Protein AF-A0A7S0QCX4-F1 (afdb_monomer_lite)

pLDDT: mean 84.51, std 11.75, range [49.75, 98.0]

Structure (mmCIF, N/CA/C/O backbone):
data_AF-A0A7S0QCX4-F1
#
_entry.id   AF-A0A7S0QCX4-F1
#
loop_
_atom_site.group_PDB
_atom_site.id
_atom_site.type_symbol
_atom_site.label_atom_id
_atom_site.label_alt_id
_atom_site.label_comp_id
_atom_site.label_asym_id
_atom_site.label_entity_id
_atom_site.label_seq_id
_atom_site.pdbx_PDB_ins_code
_atom_site.Cartn_x
_atom_site.Cartn_y
_atom_site.Cartn_z
_atom_site.occupancy
_atom_site.B_iso_or_equiv
_atom_site.auth_seq_id
_atom_site.auth_comp_id
_atom_site.auth_asym_id
_atom_site.auth_atom_id
_atom_site.pdbx_PDB_model_num
ATOM 1 N N . ASP A 1 1 ? -14.190 12.998 -11.306 1.00 64.25 1 ASP A N 1
ATOM 2 C CA . ASP A 1 1 ? -13.189 12.413 -10.384 1.00 64.25 1 ASP A CA 1
AT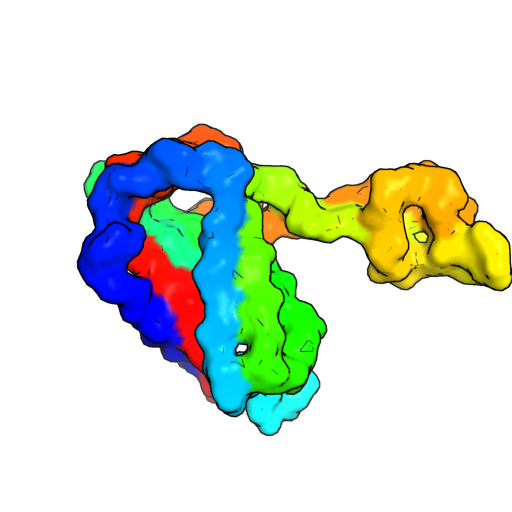OM 3 C C . ASP A 1 1 ? -13.748 11.907 -9.051 1.00 64.25 1 ASP A C 1
ATOM 5 O O . ASP A 1 1 ? -13.599 12.532 -7.999 1.00 64.25 1 ASP A O 1
ATOM 9 N N . LEU A 1 2 ? -14.361 10.717 -9.071 1.00 72.94 2 LEU A N 1
ATOM 10 C CA . LEU A 1 2 ? -14.742 9.973 -7.860 1.00 72.94 2 LEU A CA 1
ATOM 11 C C . LEU A 1 2 ? -14.286 8.513 -7.966 1.00 72.94 2 LEU A C 1
ATOM 13 O O . LEU A 1 2 ? -14.610 7.828 -8.932 1.00 72.94 2 LEU A O 1
ATOM 17 N N . ALA A 1 3 ? -13.555 8.023 -6.962 1.00 83.38 3 ALA A N 1
ATOM 18 C CA . ALA A 1 3 ? -13.147 6.622 -6.862 1.00 83.38 3 ALA A CA 1
ATOM 19 C C . ALA A 1 3 ? -14.035 5.855 -5.878 1.00 83.38 3 ALA A C 1
ATOM 21 O O . ALA A 1 3 ? -14.380 6.370 -4.812 1.00 83.38 3 ALA A O 1
ATOM 22 N N . TRP A 1 4 ? -14.359 4.606 -6.212 1.00 86.25 4 TRP A N 1
ATOM 23 C CA . TRP A 1 4 ? -15.109 3.707 -5.337 1.00 86.25 4 TRP A CA 1
ATOM 24 C C . TRP A 1 4 ? -14.255 2.502 -4.933 1.00 86.25 4 TRP A C 1
ATOM 26 O O . TRP A 1 4 ? -13.328 2.096 -5.641 1.00 86.25 4 TRP A O 1
ATOM 36 N N . TYR A 1 5 ? -14.551 1.944 -3.759 1.00 90.62 5 TYR A N 1
ATOM 37 C CA . TYR A 1 5 ? -13.720 0.929 -3.119 1.00 90.62 5 TYR A CA 1
ATOM 38 C C . TYR A 1 5 ? -14.565 -0.215 -2.564 1.00 90.62 5 TYR A C 1
ATOM 40 O O . TYR A 1 5 ? -15.611 0.014 -1.958 1.00 90.62 5 TYR A O 1
ATOM 48 N N . PHE A 1 6 ? -14.055 -1.434 -2.694 1.00 91.56 6 PHE A N 1
ATOM 49 C CA . PHE A 1 6 ? -14.488 -2.581 -1.912 1.00 91.56 6 PHE A CA 1
ATOM 50 C C . PHE A 1 6 ? -13.963 -2.449 -0.483 1.00 91.56 6 PHE A C 1
ATOM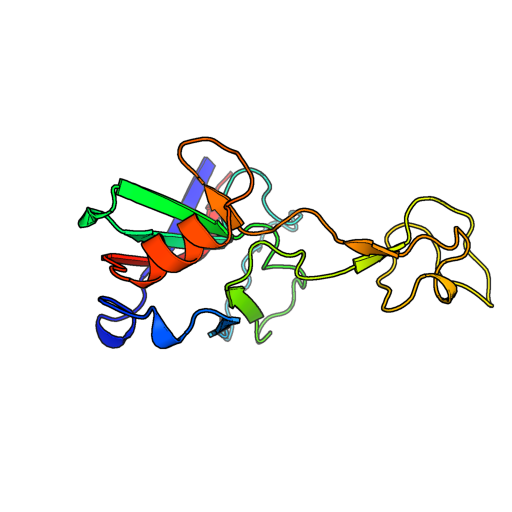 52 O O . PHE A 1 6 ? -12.786 -2.146 -0.280 1.00 91.56 6 PHE A O 1
ATOM 59 N N . ALA A 1 7 ? -14.818 -2.693 0.507 1.00 95.25 7 ALA A N 1
ATOM 60 C CA . ALA A 1 7 ? -14.419 -2.754 1.908 1.00 95.25 7 ALA A CA 1
ATOM 61 C C . ALA A 1 7 ? -14.161 -4.208 2.315 1.00 95.25 7 ALA A C 1
ATOM 63 O O . ALA A 1 7 ? -14.992 -5.085 2.071 1.00 95.25 7 ALA A O 1
ATOM 64 N N . ALA A 1 8 ? -13.016 -4.462 2.944 1.00 94.88 8 ALA A N 1
ATOM 65 C CA . ALA A 1 8 ? -12.692 -5.787 3.442 1.00 94.88 8 ALA A CA 1
ATOM 66 C C . ALA A 1 8 ? -13.621 -6.184 4.613 1.00 94.88 8 ALA A C 1
ATOM 68 O O . ALA A 1 8 ? -13.963 -5.332 5.441 1.00 94.88 8 ALA A O 1
ATOM 69 N N . PRO A 1 9 ? -14.000 -7.471 4.727 1.00 95.81 9 PRO A N 1
ATOM 70 C CA . PRO A 1 9 ? -14.773 -7.980 5.858 1.00 95.81 9 PRO A CA 1
ATOM 71 C C . PRO A 1 9 ? -14.077 -7.789 7.213 1.00 95.81 9 PRO A C 1
ATOM 73 O O . PRO A 1 9 ? -12.853 -7.698 7.295 1.00 95.81 9 PRO A O 1
ATOM 76 N N . GLN A 1 10 ? -14.857 -7.854 8.298 1.00 95.25 10 GLN A N 1
ATOM 77 C CA . GLN A 1 10 ? -14.392 -7.588 9.667 1.00 95.25 10 GLN A CA 1
ATOM 78 C C . GLN A 1 10 ? -13.198 -8.450 10.117 1.00 95.25 10 GLN A C 1
ATOM 80 O O . GLN A 1 10 ? -12.387 -7.987 10.911 1.00 95.25 10 GLN A O 1
ATOM 85 N N . LYS A 1 11 ? -13.038 -9.662 9.569 1.00 94.56 11 LYS A N 1
ATOM 86 C CA . LYS A 1 11 ? -11.897 -10.549 9.865 1.00 94.56 11 LYS A CA 1
ATOM 87 C C . LYS A 1 11 ? -10.524 -9.987 9.464 1.00 94.56 11 LYS A C 1
ATOM 89 O O . LYS A 1 11 ? -9.519 -10.483 9.950 1.00 94.56 11 LYS A O 1
ATOM 94 N N . PHE A 1 12 ? -10.482 -8.983 8.586 1.00 95.06 12 PHE A N 1
ATOM 95 C CA . PHE A 1 12 ? -9.253 -8.294 8.167 1.00 95.06 12 PHE A CA 1
ATOM 96 C C . PHE A 1 12 ? -8.994 -6.998 8.952 1.00 95.06 12 PHE A C 1
ATOM 98 O O . PHE A 1 12 ? -8.081 -6.242 8.623 1.00 95.06 12 PHE A O 1
ATOM 105 N N . LEU A 1 13 ? -9.831 -6.696 9.947 1.00 97.00 13 LEU A N 1
ATOM 106 C CA . LEU A 1 13 ? -9.722 -5.505 10.783 1.00 97.00 13 LEU A CA 1
ATOM 107 C C . LEU A 1 13 ? -9.101 -5.865 12.142 1.00 97.00 13 LEU A C 1
ATOM 109 O O . LEU A 1 13 ? -8.839 -7.032 12.435 1.00 97.00 13 LEU A O 1
ATOM 113 N N . GLY A 1 14 ? -8.873 -4.856 12.978 1.00 97.31 14 GLY A N 1
ATOM 114 C CA . GLY A 1 14 ? -8.246 -5.013 14.287 1.00 97.31 14 GLY A CA 1
ATOM 115 C C . GLY A 1 14 ? -6.722 -5.040 14.214 1.00 97.31 14 GLY A C 1
ATOM 116 O O . GLY A 1 14 ? -6.121 -4.415 13.338 1.00 97.31 14 GLY A O 1
ATOM 117 N N . ASP A 1 15 ? -6.102 -5.717 15.176 1.00 97.69 15 ASP A N 1
ATOM 118 C CA . ASP A 1 15 ? -4.654 -5.897 15.204 1.00 97.69 15 ASP A CA 1
ATOM 119 C C . ASP A 1 15 ? -4.243 -7.004 14.226 1.00 97.69 15 ASP A C 1
ATOM 121 O O . ASP A 1 15 ? -4.580 -8.172 14.401 1.00 97.69 15 ASP A O 1
ATOM 125 N N . GLN A 1 16 ? -3.533 -6.598 13.181 1.00 96.69 16 GLN A N 1
ATOM 126 C CA . GLN A 1 16 ? -2.956 -7.438 12.135 1.00 96.69 16 GLN A CA 1
ATOM 127 C C . GLN A 1 16 ? -1.431 -7.238 12.075 1.00 96.69 16 GLN A C 1
ATOM 129 O O . GLN A 1 16 ? -0.804 -7.451 11.038 1.00 96.69 16 GLN A O 1
ATOM 134 N N . SER A 1 17 ? -0.811 -6.777 13.168 1.00 95.12 17 SER A N 1
ATOM 135 C CA . SER A 1 17 ? 0.630 -6.485 13.226 1.00 95.12 17 SER A CA 1
ATOM 136 C C . SER A 1 17 ? 1.514 -7.711 12.984 1.00 95.12 17 SER A C 1
ATOM 138 O O . SER A 1 17 ? 2.629 -7.559 12.490 1.00 95.12 17 SER A O 1
ATO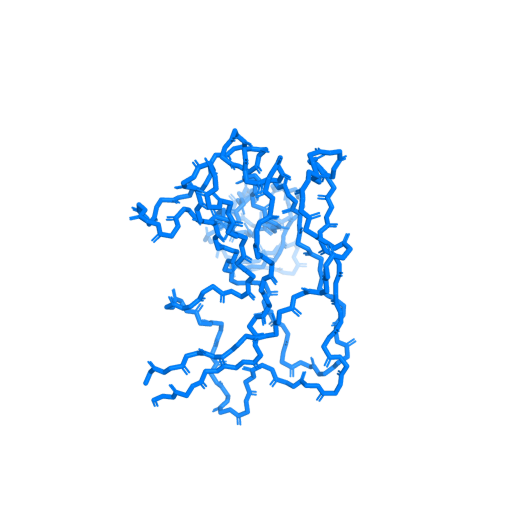M 140 N N . SER A 1 18 ? 1.006 -8.921 13.231 1.00 94.31 18 SER A N 1
ATOM 141 C CA . SER A 1 18 ? 1.680 -10.181 12.888 1.00 94.31 18 SER A CA 1
ATOM 142 C C . SER A 1 18 ? 1.913 -10.366 11.385 1.00 94.31 18 SER A C 1
ATOM 144 O O . SER A 1 18 ? 2.777 -11.148 11.003 1.00 94.31 18 SER A O 1
ATOM 146 N N . PHE A 1 19 ? 1.181 -9.641 10.532 1.00 91.88 19 PHE A N 1
ATOM 147 C CA . PHE A 1 19 ? 1.363 -9.648 9.080 1.00 91.88 19 PHE A CA 1
ATOM 148 C C . PHE A 1 19 ? 2.380 -8.611 8.595 1.00 91.88 19 PHE A C 1
ATOM 150 O O . PHE A 1 19 ? 2.584 -8.474 7.392 1.00 91.88 19 PHE A O 1
ATOM 157 N N . TYR A 1 20 ? 3.038 -7.872 9.489 1.00 90.00 20 TYR A N 1
ATOM 158 C CA . TYR A 1 20 ? 4.161 -7.016 9.116 1.00 90.00 20 TYR A CA 1
ATOM 159 C C . TYR A 1 20 ? 5.290 -7.866 8.489 1.00 90.00 20 TYR A C 1
ATOM 161 O O . TYR A 1 20 ? 5.580 -8.950 8.985 1.00 90.00 20 TYR A O 1
ATOM 169 N N . HIS A 1 21 ? 5.880 -7.412 7.374 1.00 85.19 21 HIS A N 1
ATOM 170 C CA . HIS A 1 21 ? 6.702 -8.205 6.427 1.00 85.19 21 HIS A CA 1
ATOM 171 C C . HIS A 1 21 ? 5.977 -9.300 5.620 1.00 85.19 21 HIS A C 1
ATOM 173 O O . HIS A 1 21 ? 6.575 -9.888 4.719 1.00 85.19 21 HIS A O 1
ATOM 179 N N . GLY A 1 22 ? 4.696 -9.549 5.885 1.00 91.38 22 GLY A N 1
ATOM 180 C CA . GLY A 1 22 ? 3.830 -10.348 5.025 1.00 91.38 22 GLY A CA 1
ATOM 181 C C . GLY A 1 22 ? 3.323 -9.560 3.814 1.00 91.38 22 GLY A C 1
ATOM 182 O O . GLY A 1 22 ? 3.826 -8.486 3.473 1.00 91.38 22 GLY A O 1
ATOM 183 N N . SER A 1 23 ? 2.290 -10.093 3.164 1.00 91.50 23 SER A N 1
ATOM 184 C CA . SER A 1 23 ? 1.643 -9.456 2.014 1.00 91.50 23 SER A CA 1
ATOM 185 C C . SER A 1 23 ? 0.125 -9.544 2.107 1.00 91.50 23 SER A C 1
ATOM 187 O O . SER A 1 23 ? -0.424 -10.521 2.614 1.00 91.50 23 SER A O 1
ATOM 189 N N . LEU A 1 24 ? -0.557 -8.524 1.590 1.00 92.00 24 LEU A N 1
ATOM 190 C CA . LEU A 1 24 ? -1.972 -8.597 1.257 1.00 92.00 24 LEU A CA 1
ATOM 191 C C . LEU A 1 24 ? -2.118 -9.227 -0.125 1.00 92.00 24 LEU A C 1
ATOM 193 O O . LEU A 1 24 ? -1.621 -8.679 -1.107 1.00 92.00 24 LEU A O 1
ATOM 197 N N . GLU A 1 25 ? -2.849 -10.331 -0.198 1.00 92.00 25 GLU A N 1
ATOM 198 C CA . GLU A 1 25 ? -3.174 -10.997 -1.455 1.00 92.00 25 GLU A CA 1
ATOM 199 C C . GLU A 1 25 ? -4.665 -10.888 -1.751 1.00 92.00 25 GLU A C 1
ATOM 201 O O . GLU A 1 25 ? -5.502 -11.094 -0.867 1.00 92.00 25 GLU A O 1
ATOM 206 N N . PHE A 1 26 ? -5.008 -10.542 -2.990 1.00 89.56 26 PHE A N 1
ATOM 207 C CA . PHE A 1 26 ? -6.397 -10.478 -3.425 1.00 89.56 26 PHE A CA 1
ATOM 208 C C . PHE A 1 26 ? -6.540 -10.631 -4.939 1.00 89.56 26 PHE A C 1
ATOM 210 O O . PHE A 1 26 ? -5.674 -10.249 -5.723 1.00 89.56 26 PHE A O 1
ATOM 217 N N . ASN A 1 27 ? -7.704 -11.130 -5.348 1.00 87.31 27 ASN A N 1
ATOM 218 C CA . ASN A 1 27 ? -8.092 -11.288 -6.741 1.00 87.31 27 ASN A CA 1
ATOM 219 C C . ASN A 1 27 ? -9.417 -10.552 -6.973 1.00 87.31 27 ASN A C 1
ATOM 221 O O . ASN A 1 27 ? -10.337 -10.656 -6.162 1.00 87.31 27 ASN A O 1
ATOM 225 N N . LEU A 1 28 ? -9.512 -9.802 -8.071 1.00 78.25 28 LEU A N 1
ATOM 226 C CA . LEU A 1 28 ? -10.721 -9.049 -8.425 1.00 78.25 28 LEU A CA 1
ATOM 227 C C . LEU A 1 28 ? -11.672 -9.838 -9.344 1.00 78.25 28 LEU A C 1
ATOM 229 O O . LEU A 1 28 ? -12.662 -9.300 -9.831 1.00 78.25 28 LEU A O 1
ATOM 233 N N . GLY A 1 29 ? -11.410 -11.125 -9.568 1.00 77.12 29 GLY A N 1
ATOM 234 C CA . GLY A 1 29 ? -12.219 -12.014 -10.393 1.00 77.12 29 GLY A CA 1
ATOM 235 C C . GLY A 1 29 ? -12.407 -11.447 -11.796 1.00 77.12 29 GLY A C 1
ATOM 236 O O . GLY A 1 29 ? -11.443 -11.170 -12.501 1.00 77.12 29 GLY A O 1
ATOM 237 N N . HIS A 1 30 ? -13.661 -11.238 -12.190 1.00 66.38 30 HIS A N 1
ATOM 238 C CA . HIS A 1 30 ? -14.020 -10.694 -13.502 1.00 66.38 30 HIS A CA 1
ATOM 239 C C . HIS A 1 30 ? -13.941 -9.160 -13.595 1.00 66.38 30 HIS A C 1
ATOM 241 O O . HIS A 1 30 ? -14.178 -8.613 -14.670 1.00 66.38 30 HIS A O 1
ATOM 247 N N . PHE A 1 31 ? -13.638 -8.450 -12.503 1.00 66.56 31 PHE A N 1
ATOM 248 C CA . PHE A 1 31 ? -13.572 -6.992 -12.528 1.00 66.56 31 PHE A CA 1
ATOM 249 C C . PHE A 1 31 ? -12.271 -6.503 -13.170 1.00 66.56 31 PHE A C 1
ATOM 251 O O . PHE A 1 31 ? -11.172 -6.911 -12.793 1.00 66.56 31 PHE A O 1
ATOM 258 N N . MET A 1 32 ? -12.412 -5.568 -14.108 1.00 63.03 32 MET A N 1
ATOM 259 C CA . MET A 1 32 ? -11.320 -4.751 -14.630 1.00 63.03 32 MET A CA 1
ATOM 260 C C . MET A 1 32 ? -11.363 -3.389 -13.925 1.00 63.03 32 MET A C 1
ATOM 262 O O . MET A 1 32 ? -12.415 -2.758 -13.866 1.00 63.03 32 MET A O 1
ATOM 266 N N . PHE A 1 33 ? -10.229 -2.928 -13.390 1.00 62.00 33 PHE A N 1
ATOM 267 C CA . PHE A 1 33 ? -10.114 -1.638 -12.675 1.00 62.00 33 PHE A CA 1
ATOM 268 C C . PHE A 1 33 ? -10.148 -0.419 -13.609 1.00 62.00 33 PHE A C 1
ATOM 270 O O . PHE A 1 33 ? -10.173 0.721 -13.139 1.00 62.00 33 PHE A O 1
ATOM 277 N N . ASP A 1 34 ? -10.114 -0.666 -14.915 1.00 61.47 34 ASP A N 1
ATOM 278 C CA . ASP A 1 34 ? -10.108 0.335 -15.964 1.00 61.47 34 ASP A CA 1
ATOM 279 C C . ASP A 1 34 ? -10.853 -0.204 -17.195 1.00 61.47 34 ASP A C 1
ATOM 281 O O . ASP A 1 34 ? -10.353 -1.062 -17.922 1.00 61.47 34 ASP A O 1
ATOM 285 N N . THR A 1 35 ? -12.075 0.285 -17.409 1.00 51.81 35 THR A N 1
ATOM 286 C CA . THR A 1 35 ? -12.846 0.059 -18.641 1.00 51.81 35 THR A CA 1
ATOM 287 C C . THR A 1 35 ? -12.656 1.189 -19.658 1.00 51.81 35 THR A C 1
ATOM 289 O O . THR A 1 35 ? -13.164 1.087 -20.772 1.00 51.81 35 THR A O 1
ATOM 292 N N . THR A 1 36 ? -11.933 2.260 -19.302 1.00 55.81 36 THR A N 1
ATOM 293 C CA . THR A 1 36 ? -11.721 3.450 -20.142 1.00 55.81 36 THR A CA 1
ATOM 294 C C . THR A 1 36 ? -10.362 3.454 -20.847 1.00 55.81 36 THR A C 1
ATOM 296 O O . THR A 1 36 ? -10.122 4.292 -21.713 1.00 55.81 36 THR A O 1
ATOM 299 N N . GLY A 1 37 ? -9.482 2.497 -20.541 1.00 49.75 37 GLY A N 1
ATOM 300 C CA . GLY A 1 37 ? -8.164 2.350 -21.156 1.00 49.75 37 GLY A CA 1
ATOM 301 C C . GLY A 1 37 ? -7.066 3.209 -20.513 1.00 49.75 37 GLY A C 1
ATOM 302 O O . GLY A 1 37 ? -5.943 3.225 -21.032 1.00 49.75 37 GLY A O 1
ATOM 303 N N . GLY A 1 38 ? -7.349 3.883 -19.396 1.00 50.53 38 GLY A N 1
ATOM 304 C CA . GLY A 1 38 ? -6.388 4.668 -18.625 1.00 50.53 38 GLY A CA 1
ATOM 305 C C . GLY A 1 38 ? -5.196 3.872 -18.066 1.00 50.53 38 GLY A C 1
ATOM 306 O O . GLY A 1 38 ? -5.212 2.657 -17.882 1.00 50.53 38 GLY A O 1
ATOM 307 N N . GLY A 1 39 ? -4.089 4.570 -17.813 1.00 55.50 39 GLY A N 1
ATOM 308 C CA . GLY A 1 39 ? -2.956 4.013 -17.068 1.00 55.50 39 GLY A CA 1
ATOM 309 C C . GLY A 1 39 ? -3.263 3.855 -15.567 1.00 55.50 39 GLY A C 1
ATOM 310 O O . GLY A 1 39 ? -4.354 4.203 -15.111 1.00 55.50 39 GLY A O 1
ATOM 311 N N . PRO A 1 40 ? -2.306 3.364 -14.760 1.00 62.34 40 PRO A N 1
ATOM 312 C CA . PRO A 1 40 ? -2.460 3.327 -13.307 1.00 62.34 40 PRO A CA 1
ATOM 313 C C . PRO A 1 40 ? -2.764 4.730 -12.757 1.00 62.34 40 PRO A C 1
ATOM 315 O O . PRO A 1 40 ? -2.063 5.691 -13.076 1.00 62.34 40 PRO A O 1
ATOM 318 N N . SER A 1 41 ? -3.801 4.853 -11.920 1.00 65.44 41 SER A N 1
ATOM 319 C CA . SER A 1 41 ? -4.184 6.149 -11.349 1.00 65.44 41 SER A CA 1
ATOM 320 C C . SER A 1 41 ? -3.077 6.679 -10.439 1.00 65.44 41 SER A C 1
ATOM 322 O O . SER A 1 41 ? -2.657 6.018 -9.488 1.00 65.44 41 SER A O 1
ATOM 324 N N . THR A 1 42 ? -2.623 7.898 -10.711 1.00 70.88 42 THR A N 1
ATOM 325 C CA . THR A 1 42 ? -1.664 8.627 -9.867 1.00 70.88 42 THR A CA 1
ATOM 326 C C . THR A 1 42 ? -2.363 9.374 -8.726 1.00 70.88 42 THR A C 1
ATOM 328 O O . THR A 1 42 ? -1.763 9.628 -7.672 1.00 70.88 42 THR A O 1
ATOM 331 N N . GLN A 1 43 ? -3.646 9.689 -8.915 1.00 79.31 43 GLN A N 1
ATOM 332 C CA . GLN A 1 43 ? -4.474 10.466 -7.996 1.00 79.31 43 GLN A CA 1
ATOM 333 C C . GLN A 1 43 ? -5.008 9.612 -6.841 1.00 79.31 43 GLN A C 1
ATOM 335 O O . GLN A 1 43 ? -4.929 10.025 -5.683 1.00 79.31 43 GLN A O 1
ATOM 340 N N . TYR A 1 44 ? -5.492 8.403 -7.134 1.00 85.50 44 TYR A N 1
ATOM 341 C CA . TYR A 1 44 ? -6.110 7.519 -6.147 1.00 85.50 44 TYR A CA 1
ATOM 342 C C . TYR A 1 44 ? -5.188 6.367 -5.751 1.00 85.50 44 TYR A C 1
ATOM 344 O O . TYR A 1 44 ? -4.470 5.809 -6.578 1.00 85.50 44 TYR A O 1
ATOM 352 N N . ALA A 1 45 ? -5.237 5.969 -4.480 1.00 90.50 45 ALA A N 1
ATOM 353 C CA . ALA A 1 45 ? -4.614 4.727 -4.034 1.00 90.50 45 ALA A CA 1
ATOM 354 C C . ALA A 1 45 ? -5.415 3.512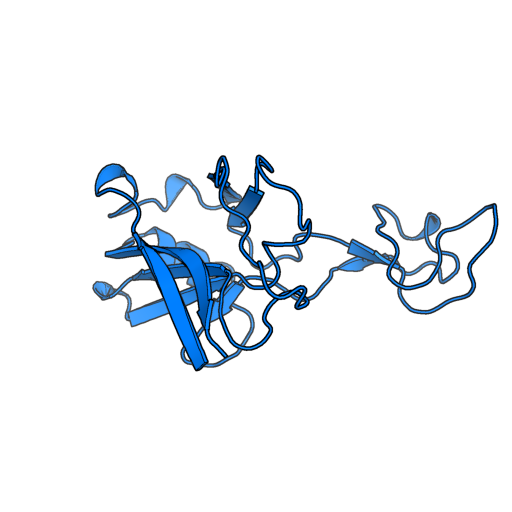 -4.534 1.00 90.50 45 ALA A C 1
ATOM 356 O O . ALA A 1 45 ? -6.629 3.592 -4.722 1.00 90.50 45 ALA A O 1
ATOM 357 N N . ASP A 1 46 ? -4.731 2.400 -4.773 1.00 88.69 46 ASP A N 1
ATOM 358 C CA . ASP A 1 46 ? -5.331 1.114 -5.135 1.00 88.69 46 ASP A CA 1
ATOM 359 C C . ASP A 1 46 ? -5.753 0.331 -3.894 1.00 88.69 46 ASP A C 1
ATOM 361 O O . ASP A 1 46 ? -6.786 -0.327 -3.894 1.00 88.69 46 ASP A O 1
ATOM 365 N N . VAL A 1 47 ? -4.970 0.425 -2.820 1.00 92.94 47 VAL A N 1
ATOM 366 C CA . VAL A 1 47 ? -5.290 -0.173 -1.520 1.00 92.94 47 VAL A CA 1
ATOM 367 C C . VAL A 1 47 ? -5.170 0.903 -0.458 1.00 92.94 47 VAL A C 1
ATOM 369 O O . VAL A 1 47 ? -4.210 1.662 -0.473 1.00 92.94 47 VAL A O 1
ATOM 372 N N . ILE A 1 48 ? -6.120 0.985 0.470 1.00 96.06 48 ILE A N 1
ATOM 373 C CA . ILE A 1 48 ? -6.085 1.936 1.584 1.00 96.06 48 ILE A CA 1
ATOM 374 C C . ILE A 1 48 ? -6.212 1.180 2.900 1.00 96.06 48 ILE A C 1
ATOM 376 O O . ILE A 1 48 ? -7.125 0.374 3.070 1.00 96.06 48 ILE A O 1
ATOM 380 N N . ILE A 1 49 ? -5.328 1.497 3.843 1.00 97.19 49 ILE A N 1
ATOM 381 C CA . ILE A 1 49 ? -5.411 1.078 5.241 1.00 97.19 49 ILE A CA 1
ATOM 382 C C . ILE A 1 49 ? -5.683 2.312 6.090 1.00 97.19 49 ILE A C 1
ATOM 384 O O . ILE A 1 49 ? -4.899 3.261 6.114 1.00 97.19 49 ILE A O 1
ATOM 388 N N . GLU A 1 50 ? -6.780 2.284 6.836 1.00 97.94 50 GLU A N 1
ATOM 389 C CA . GLU A 1 50 ? -7.104 3.296 7.833 1.00 97.94 50 GLU A CA 1
ATOM 390 C C . GLU A 1 50 ? -6.942 2.710 9.228 1.00 97.94 50 GLU A C 1
ATOM 392 O O . GLU A 1 50 ? -7.606 1.734 9.571 1.00 97.94 50 GLU A O 1
ATOM 397 N N . ALA A 1 51 ? -6.151 3.362 10.074 1.00 97.56 51 ALA A N 1
ATOM 398 C CA . ALA A 1 51 ? -6.064 3.077 11.501 1.00 97.56 51 ALA A CA 1
ATOM 399 C C . ALA A 1 51 ? -6.508 4.316 12.287 1.00 97.56 51 ALA A C 1
ATOM 401 O O . ALA A 1 51 ? -5.690 5.145 12.705 1.00 97.56 51 ALA A O 1
ATOM 402 N N . LYS A 1 52 ? -7.828 4.472 12.464 1.00 96.56 52 LYS A N 1
ATOM 403 C CA . LYS A 1 52 ? -8.451 5.658 13.082 1.00 96.56 52 LYS A CA 1
ATOM 404 C C . LYS A 1 52 ? -7.893 5.955 14.474 1.00 96.56 52 LYS A C 1
ATOM 406 O O . LYS A 1 52 ? -7.487 7.087 14.731 1.00 96.56 52 LYS A O 1
ATOM 411 N N . SER A 1 53 ? -7.779 4.938 15.332 1.00 96.62 53 SER A N 1
ATOM 412 C CA . SER A 1 53 ? -7.234 5.075 16.695 1.00 96.62 53 SER A CA 1
ATOM 413 C C . SER A 1 53 ? -5.762 5.504 16.713 1.00 96.62 53 SER A C 1
ATOM 415 O O . SER A 1 53 ? -5.308 6.146 17.657 1.00 96.62 53 SER A O 1
ATOM 417 N N . LYS A 1 54 ? -5.013 5.208 15.645 1.00 96.38 54 LYS A N 1
ATOM 418 C CA . LYS A 1 54 ? -3.601 5.579 15.483 1.00 96.38 54 LYS A CA 1
ATOM 419 C C . LYS A 1 54 ? -3.408 6.861 14.671 1.00 96.38 54 LYS A C 1
ATOM 421 O O . LYS A 1 54 ? -2.280 7.344 14.566 1.00 96.38 54 LYS A O 1
ATOM 426 N N . LYS A 1 55 ? -4.495 7.422 14.125 1.00 96.31 55 LYS A N 1
ATOM 427 C CA . LYS A 1 55 ? -4.538 8.589 13.230 1.00 96.31 55 LYS A CA 1
ATOM 428 C C . LYS A 1 55 ? -3.709 8.422 11.947 1.00 96.31 55 LYS A C 1
ATOM 430 O O . LYS A 1 55 ? -3.326 9.432 11.353 1.00 96.31 55 LYS A O 1
ATOM 435 N N . VAL A 1 56 ? -3.485 7.190 11.491 1.00 96.75 56 VAL A N 1
ATOM 436 C CA . VAL A 1 56 ? -2.710 6.873 10.278 1.00 96.75 56 VAL A CA 1
ATOM 437 C C . VAL A 1 56 ? -3.654 6.444 9.155 1.00 96.75 56 VAL A C 1
ATOM 439 O O . VAL A 1 56 ? -4.599 5.693 9.392 1.00 96.75 56 VAL A O 1
ATOM 442 N N . VAL A 1 57 ? -3.400 6.938 7.943 1.00 97.44 57 VAL A N 1
ATOM 443 C CA . VAL A 1 57 ? -4.070 6.490 6.716 1.00 97.44 57 VAL A CA 1
ATOM 444 C C . VAL A 1 57 ? -2.997 6.273 5.662 1.00 97.44 57 VAL A C 1
ATOM 446 O O . VAL A 1 57 ? -2.333 7.231 5.263 1.00 97.44 57 VAL A O 1
ATOM 449 N N . LEU A 1 58 ? -2.815 5.025 5.246 1.00 96.44 58 LEU A N 1
ATOM 450 C CA . LEU A 1 58 ? -1.838 4.644 4.234 1.00 96.44 58 LEU A CA 1
ATOM 451 C C . LEU A 1 58 ? -2.549 4.222 2.956 1.00 96.44 58 LEU A C 1
ATOM 453 O O . LEU A 1 58 ? -3.587 3.569 3.017 1.00 96.44 58 LEU A O 1
ATOM 457 N N . GLY A 1 59 ? -1.980 4.573 1.810 1.00 94.81 59 GLY A N 1
ATOM 458 C CA . GLY A 1 59 ? -2.471 4.159 0.506 1.00 94.81 59 GLY A CA 1
ATOM 459 C C . GLY A 1 59 ? -1.360 3.542 -0.327 1.00 94.81 59 GLY A C 1
ATOM 460 O O . GLY A 1 59 ? -0.350 4.203 -0.557 1.00 94.81 59 GLY A O 1
ATOM 461 N N . ALA A 1 60 ? -1.551 2.309 -0.787 1.00 91.44 60 ALA A N 1
ATOM 462 C CA . ALA A 1 60 ? -0.704 1.692 -1.794 1.00 91.44 60 ALA A CA 1
ATOM 463 C C . ALA A 1 60 ? -1.120 2.186 -3.185 1.00 91.44 60 ALA A C 1
ATOM 465 O O . ALA A 1 60 ? -2.296 2.093 -3.537 1.00 91.44 60 ALA A O 1
ATOM 466 N N . LYS A 1 61 ? -0.182 2.705 -3.976 1.00 86.62 61 LYS A N 1
ATOM 467 C CA . LYS A 1 61 ? -0.397 3.116 -5.375 1.00 86.62 61 LYS A CA 1
ATOM 468 C C . LYS A 1 61 ? 0.270 2.138 -6.340 1.00 86.62 61 LYS A C 1
ATOM 470 O O . LYS A 1 61 ? 1.138 1.378 -5.930 1.00 86.62 61 LYS A O 1
ATOM 475 N N . HIS A 1 62 ? -0.099 2.186 -7.617 1.00 80.31 62 HIS A N 1
ATOM 476 C CA . HIS A 1 62 ? 0.458 1.379 -8.712 1.00 80.31 62 HIS A CA 1
ATOM 477 C C . HIS A 1 62 ? 0.375 -0.150 -8.538 1.00 80.31 62 HIS A C 1
ATOM 479 O O . HIS A 1 62 ? 1.092 -0.874 -9.224 1.00 80.31 62 HIS A O 1
ATOM 485 N N . VAL A 1 63 ? -0.476 -0.659 -7.641 1.00 83.19 63 VAL A N 1
ATOM 486 C CA . VAL A 1 63 ? -0.757 -2.094 -7.439 1.00 83.19 63 VAL A CA 1
ATOM 487 C C . VAL A 1 63 ? -1.339 -2.710 -8.706 1.00 83.19 63 VAL A C 1
ATOM 489 O O . VAL A 1 63 ? -0.906 -3.782 -9.126 1.00 83.19 63 VAL A O 1
ATOM 492 N N . PHE A 1 64 ? -2.267 -2.011 -9.355 1.00 79.56 64 PHE A N 1
ATOM 493 C CA . PHE A 1 64 ? -2.858 -2.462 -10.608 1.00 79.56 64 PHE A CA 1
ATOM 494 C C . PHE A 1 64 ? -1.934 -2.139 -11.782 1.00 79.56 64 PHE A C 1
ATOM 496 O O . PHE A 1 64 ? -1.820 -0.989 -12.202 1.00 79.56 64 PHE A O 1
ATOM 503 N N . GLN A 1 65 ? -1.251 -3.167 -12.288 1.00 70.81 65 GLN A N 1
ATOM 504 C CA . GLN A 1 65 ? -0.299 -3.046 -13.400 1.00 70.81 65 GLN A CA 1
ATOM 505 C C . GLN A 1 65 ? -0.772 -3.718 -14.693 1.00 70.81 65 GLN A C 1
ATOM 507 O O . GLN A 1 65 ? -0.416 -3.279 -15.781 1.00 70.81 65 GLN A O 1
ATOM 512 N N . SER A 1 66 ? -1.564 -4.784 -14.584 1.00 65.25 66 SER A N 1
ATOM 513 C CA . SER A 1 66 ? -2.074 -5.542 -15.731 1.00 65.25 66 SER A CA 1
ATOM 514 C C . SER A 1 66 ? -3.529 -5.203 -15.954 1.00 65.25 66 SER A C 1
ATOM 516 O O . SER A 1 66 ? -4.274 -5.289 -14.994 1.00 65.25 66 SER A O 1
ATOM 518 N N . LYS A 1 67 ? -3.943 -4.909 -17.191 1.00 67.00 67 LYS A N 1
ATOM 519 C CA . LYS A 1 67 ? -5.349 -4.667 -17.574 1.00 67.00 67 LYS A CA 1
ATOM 520 C C . LYS A 1 67 ? -6.190 -5.949 -17.673 1.00 67.00 67 LYS A C 1
ATOM 522 O O . LYS A 1 67 ? -7.327 -5.898 -18.122 1.00 67.00 67 LYS A O 1
ATOM 527 N N . GLN A 1 68 ? -5.636 -7.104 -17.314 1.00 66.81 68 GLN A N 1
ATOM 528 C CA . GLN A 1 68 ? -6.320 -8.390 -17.430 1.00 66.81 68 GLN A CA 1
ATOM 529 C C . GLN A 1 68 ? -7.222 -8.657 -16.220 1.00 66.81 68 GLN A C 1
ATOM 531 O O . GLN A 1 68 ? -6.869 -8.339 -15.084 1.00 66.81 68 GLN A O 1
ATOM 536 N N . ALA A 1 69 ? -8.374 -9.280 -16.469 1.00 71.19 69 ALA A N 1
ATOM 537 C CA . ALA A 1 69 ? -9.210 -9.840 -15.413 1.00 71.19 69 ALA A CA 1
ATOM 538 C C . ALA A 1 69 ? -8.543 -11.083 -14.793 1.00 71.19 69 ALA A C 1
ATOM 540 O O . ALA A 1 69 ? -7.707 -11.735 -15.416 1.00 71.19 69 ALA A O 1
ATOM 541 N N . GLY A 1 70 ? -8.926 -11.422 -13.564 1.00 72.19 70 GLY A N 1
ATOM 542 C CA . GLY A 1 70 ? -8.489 -12.638 -12.877 1.00 72.19 70 GLY A CA 1
ATOM 543 C C . GLY A 1 70 ? -7.052 -12.606 -12.360 1.00 72.19 70 GLY A C 1
ATOM 544 O O . GLY A 1 70 ? -6.551 -13.633 -11.907 1.00 72.19 70 GLY A O 1
ATOM 545 N N . VAL A 1 71 ? -6.385 -11.450 -12.387 1.00 79.06 71 VAL A N 1
ATOM 546 C CA . VAL A 1 71 ? -5.018 -11.298 -11.877 1.00 79.06 71 VAL A CA 1
ATOM 547 C C . VAL A 1 71 ? -5.020 -11.345 -10.347 1.00 79.06 71 VAL A C 1
ATOM 549 O O . VAL A 1 71 ? -5.811 -10.664 -9.691 1.00 79.06 71 VAL A O 1
ATOM 552 N N . ASN A 1 72 ? -4.125 -12.158 -9.779 1.00 85.44 72 ASN A N 1
ATOM 553 C CA . ASN A 1 72 ? -3.833 -12.126 -8.349 1.00 85.44 72 ASN A CA 1
ATOM 554 C C . ASN A 1 72 ? -2.849 -10.988 -8.060 1.00 85.44 72 ASN A C 1
ATOM 556 O O . ASN A 1 72 ? -1.772 -10.933 -8.655 1.00 85.44 72 ASN A O 1
ATOM 560 N N . TYR A 1 73 ? -3.217 -10.090 -7.154 1.00 86.12 73 TYR A N 1
ATOM 561 C CA . TYR A 1 73 ? -2.379 -8.976 -6.732 1.00 86.12 73 TYR A CA 1
ATOM 562 C C . TYR A 1 73 ? -1.784 -9.273 -5.363 1.00 86.12 73 TYR A C 1
ATOM 564 O O . TYR A 1 73 ? -2.499 -9.640 -4.434 1.00 86.12 73 TYR A O 1
ATOM 572 N N . VAL A 1 74 ? -0.474 -9.064 -5.249 1.00 87.75 74 VAL A N 1
ATOM 573 C CA . VAL A 1 74 ? 0.283 -9.217 -4.006 1.00 87.75 74 VAL A CA 1
ATOM 574 C C . VAL A 1 74 ? 0.833 -7.850 -3.621 1.00 87.75 74 VAL A C 1
ATOM 576 O O . VAL A 1 74 ? 1.531 -7.207 -4.406 1.00 87.75 74 VAL A O 1
ATOM 579 N N . VAL A 1 75 ? 0.490 -7.388 -2.422 1.00 89.31 75 VAL A N 1
ATOM 580 C CA . VAL A 1 75 ? 0.891 -6.085 -1.885 1.00 89.31 75 VAL A CA 1
ATOM 581 C C . VAL A 1 75 ? 1.665 -6.308 -0.589 1.00 89.31 75 VAL A C 1
ATOM 583 O O . VAL A 1 75 ? 1.051 -6.465 0.469 1.00 89.31 75 VAL A O 1
ATOM 586 N N . PRO A 1 76 ? 3.005 -6.322 -0.647 1.00 90.25 76 PRO A N 1
ATOM 587 C CA . PRO A 1 76 ? 3.843 -6.432 0.536 1.00 90.25 76 PRO A CA 1
ATOM 588 C C . PRO A 1 76 ? 3.579 -5.315 1.548 1.00 90.25 76 PRO A C 1
ATOM 590 O O . PRO A 1 76 ? 3.411 -4.141 1.194 1.00 90.25 76 PRO A O 1
ATOM 593 N N . PHE A 1 77 ? 3.610 -5.660 2.830 1.00 91.12 77 PHE A N 1
ATOM 594 C CA . PHE A 1 77 ? 3.603 -4.690 3.921 1.00 91.12 77 PHE A CA 1
ATOM 595 C C . PHE A 1 77 ? 5.031 -4.250 4.254 1.00 91.12 77 PHE A C 1
ATOM 597 O O . PHE A 1 77 ? 5.537 -4.506 5.345 1.00 91.12 77 PHE A O 1
ATOM 604 N N . SER A 1 78 ? 5.674 -3.589 3.288 1.00 87.69 78 SER A N 1
ATOM 605 C CA . SER A 1 78 ? 6.986 -2.952 3.440 1.00 87.69 78 SER A CA 1
ATOM 606 C C . SER A 1 78 ? 6.972 -1.536 2.862 1.00 87.69 78 SER A C 1
ATOM 608 O O . SER A 1 78 ? 6.235 -1.246 1.917 1.00 87.69 78 SER A O 1
ATOM 610 N N . ALA A 1 79 ? 7.793 -0.654 3.431 1.00 84.31 79 ALA A N 1
ATOM 611 C CA . ALA A 1 79 ? 8.119 0.642 2.841 1.00 84.31 79 ALA A CA 1
ATOM 612 C C . ALA A 1 79 ? 9.004 0.509 1.587 1.00 84.31 79 ALA A C 1
ATOM 614 O O . ALA A 1 79 ? 9.168 1.478 0.843 1.00 84.31 79 ALA A O 1
ATOM 615 N N . ASP A 1 80 ? 9.559 -0.681 1.351 1.00 80.19 80 ASP A N 1
ATOM 616 C CA . ASP A 1 80 ? 10.410 -0.956 0.205 1.00 80.19 80 ASP A CA 1
ATOM 617 C C . ASP A 1 80 ? 9.618 -0.979 -1.119 1.00 80.19 80 ASP A C 1
ATOM 619 O O . ASP A 1 80 ? 8.422 -1.297 -1.159 1.00 80.19 80 ASP A O 1
ATOM 623 N N . PRO A 1 81 ? 10.284 -0.667 -2.240 1.00 72.06 81 PRO A N 1
ATOM 624 C CA . PRO A 1 81 ? 9.761 -0.864 -3.589 1.00 72.06 81 PRO A CA 1
ATOM 625 C C . PRO A 1 81 ? 9.242 -2.288 -3.832 1.00 72.06 81 PRO A C 1
ATOM 627 O O . PRO A 1 81 ? 9.942 -3.258 -3.562 1.00 72.06 81 PRO A O 1
ATOM 630 N N . PHE A 1 82 ? 8.054 -2.436 -4.432 1.00 67.94 82 PHE A N 1
ATOM 631 C CA . PHE A 1 82 ? 7.532 -3.769 -4.802 1.00 67.94 82 PHE A CA 1
ATOM 632 C C . PHE A 1 82 ? 8.233 -4.380 -6.019 1.00 67.94 82 PHE A C 1
ATOM 634 O O . PHE A 1 82 ? 8.164 -5.583 -6.246 1.00 67.94 82 PHE A O 1
ATOM 641 N N . THR A 1 83 ? 8.861 -3.542 -6.834 1.00 74.56 83 THR A N 1
ATOM 642 C CA . THR A 1 83 ? 9.512 -3.923 -8.086 1.00 74.56 83 THR A CA 1
ATOM 643 C C . THR A 1 83 ? 10.759 -3.083 -8.268 1.00 74.56 83 THR A C 1
ATOM 645 O O . THR A 1 83 ? 10.770 -1.914 -7.868 1.00 74.56 83 THR A O 1
ATOM 648 N N . SER A 1 84 ? 11.763 -3.644 -8.926 1.00 84.12 84 SER A N 1
ATOM 649 C CA . SER A 1 84 ? 12.937 -2.910 -9.386 1.00 84.12 84 SER A CA 1
ATOM 650 C C . SER A 1 84 ? 12.945 -2.866 -10.907 1.00 84.12 84 SER A C 1
ATOM 652 O O . SER A 1 84 ? 12.512 -3.814 -11.562 1.00 84.12 84 SER A O 1
ATOM 654 N N . VAL A 1 85 ? 13.382 -1.739 -11.458 1.00 86.75 85 VAL A N 1
ATOM 655 C CA . VAL A 1 85 ? 13.474 -1.485 -12.895 1.00 86.75 85 VAL A CA 1
ATOM 656 C C . VAL A 1 85 ? 14.837 -0.908 -13.246 1.00 86.75 85 VAL A C 1
ATOM 658 O O . VAL A 1 85 ? 15.504 -0.285 -12.416 1.00 86.75 85 VAL A O 1
ATOM 661 N N . CYS A 1 86 ? 15.255 -1.102 -14.487 1.00 87.69 86 CYS A N 1
ATOM 662 C CA . CYS A 1 86 ? 16.479 -0.513 -14.991 1.00 87.69 86 CYS A CA 1
ATOM 663 C C . CYS A 1 86 ? 16.333 1.003 -15.137 1.00 87.69 86 CYS A C 1
ATOM 665 O O . CYS A 1 86 ? 15.407 1.503 -15.781 1.00 87.69 86 CYS A O 1
ATOM 667 N N . LEU A 1 87 ? 17.257 1.739 -14.515 1.00 85.12 87 LEU A N 1
ATOM 668 C CA . LEU A 1 87 ? 17.380 3.183 -14.697 1.00 85.12 87 LEU A CA 1
ATOM 669 C C . LEU A 1 87 ? 17.916 3.482 -16.102 1.00 85.12 87 LEU A C 1
ATOM 671 O O . LEU A 1 87 ? 18.681 2.674 -16.631 1.00 85.12 87 LEU A O 1
ATOM 675 N N . SER A 1 88 ? 17.571 4.656 -16.640 1.00 78.19 88 SER A N 1
ATOM 676 C CA . SER A 1 88 ? 17.884 5.057 -18.010 1.00 78.19 88 SER A CA 1
ATOM 677 C C . SER A 1 88 ? 19.270 4.670 -18.548 1.00 78.19 88 SER A C 1
ATOM 679 O O . SER A 1 88 ? 20.288 4.822 -17.870 1.00 78.19 88 SER A O 1
ATOM 681 N N . GLY A 1 89 ? 19.288 4.197 -19.789 1.00 68.31 89 GLY A N 1
ATOM 682 C CA . GLY A 1 89 ? 20.315 3.415 -20.456 1.00 68.31 89 GLY A CA 1
ATOM 683 C C . GLY A 1 89 ? 19.876 2.990 -21.872 1.00 68.31 89 GLY A C 1
ATOM 684 O O . GLY A 1 89 ? 18.776 3.254 -22.343 1.00 68.31 89 GLY A O 1
ATOM 685 N N . ASN A 1 90 ? 20.777 2.354 -22.616 1.00 69.75 90 ASN A N 1
ATOM 686 C CA . ASN A 1 90 ? 20.427 1.778 -23.919 1.00 69.75 90 ASN A CA 1
ATOM 687 C C . ASN A 1 90 ? 19.788 0.397 -23.725 1.00 69.75 90 ASN A C 1
ATOM 689 O O . ASN A 1 90 ? 20.034 -0.239 -22.710 1.00 69.75 90 ASN A O 1
ATOM 693 N N . PHE A 1 91 ? 19.022 -0.106 -24.693 1.00 81.25 91 PHE A N 1
ATOM 694 C CA . PHE A 1 91 ? 18.618 -1.517 -24.720 1.00 81.25 91 PHE A CA 1
ATOM 695 C C . PHE A 1 91 ? 19.561 -2.315 -25.632 1.00 81.25 91 PHE A C 1
ATOM 697 O O . PHE A 1 91 ? 20.103 -1.779 -26.601 1.00 81.25 91 PHE A O 1
ATOM 704 N N . SER A 1 92 ? 19.772 -3.603 -25.351 1.00 80.81 92 SER A N 1
ATOM 705 C CA . SER A 1 92 ? 20.474 -4.500 -26.278 1.00 80.81 92 SER A CA 1
ATOM 706 C C . SER A 1 92 ? 19.963 -5.935 -26.158 1.00 80.81 92 SER A C 1
ATOM 708 O O . SER A 1 92 ? 19.317 -6.293 -25.183 1.00 80.81 92 SER A O 1
ATOM 710 N N . ALA A 1 93 ? 20.329 -6.812 -27.095 1.00 82.00 93 ALA A N 1
ATOM 711 C CA . ALA A 1 93 ? 20.007 -8.240 -26.990 1.00 82.00 93 ALA A CA 1
ATOM 712 C C . ALA A 1 93 ? 20.646 -8.941 -25.765 1.00 82.00 93 ALA A C 1
ATOM 714 O O . ALA A 1 93 ? 20.332 -10.094 -25.489 1.00 82.00 93 ALA A O 1
ATOM 715 N N . ARG A 1 94 ? 21.574 -8.278 -25.055 1.00 83.31 94 ARG A N 1
ATOM 716 C CA . ARG A 1 94 ? 22.325 -8.842 -23.920 1.00 83.31 94 ARG A CA 1
ATOM 717 C C . ARG A 1 94 ? 21.936 -8.263 -22.562 1.00 83.31 94 ARG A C 1
ATOM 719 O O . ARG A 1 94 ? 22.292 -8.854 -21.550 1.00 83.31 94 ARG A O 1
ATOM 726 N N . CYS A 1 95 ? 21.274 -7.111 -22.529 1.00 81.62 95 CYS A N 1
ATOM 727 C CA . CYS A 1 95 ? 20.918 -6.424 -21.292 1.00 81.62 95 CYS A CA 1
ATOM 728 C C . CYS A 1 95 ? 19.625 -5.629 -21.470 1.00 81.62 95 CYS A C 1
ATOM 730 O O . CYS A 1 95 ? 19.306 -5.166 -22.566 1.00 81.62 95 CYS A O 1
ATOM 732 N N . ARG A 1 96 ? 18.898 -5.488 -20.367 1.00 84.25 96 ARG A N 1
ATOM 733 C CA . ARG A 1 96 ? 17.607 -4.819 -20.287 1.00 84.25 96 ARG A CA 1
ATOM 734 C C . ARG A 1 96 ? 17.754 -3.309 -20.383 1.00 84.25 96 ARG A C 1
ATOM 736 O O . ARG A 1 96 ? 18.740 -2.735 -19.904 1.00 84.25 96 ARG A O 1
ATOM 743 N N . GLY A 1 97 ? 16.768 -2.705 -21.031 1.00 84.00 97 GLY A N 1
ATOM 744 C CA . GLY A 1 97 ? 16.686 -1.270 -21.272 1.00 84.00 97 GLY A CA 1
ATOM 745 C C . GLY A 1 97 ? 15.835 -0.538 -20.239 1.00 84.00 97 GLY A C 1
ATOM 746 O O . GLY A 1 97 ? 15.511 -1.054 -19.173 1.00 84.00 97 GLY A O 1
ATOM 747 N N . ASP A 1 98 ? 15.457 0.683 -20.578 1.00 85.81 98 ASP A N 1
ATOM 748 C CA . ASP A 1 98 ? 14.847 1.640 -19.655 1.00 85.81 98 ASP A CA 1
ATOM 749 C C . ASP A 1 98 ? 13.469 1.227 -19.175 1.00 85.81 98 ASP A C 1
ATOM 751 O O . ASP A 1 98 ? 12.567 0.964 -19.968 1.00 85.81 98 ASP A O 1
ATOM 755 N N . GLY A 1 99 ? 13.291 1.221 -17.854 1.00 78.81 99 GLY A N 1
ATOM 756 C CA . GLY A 1 99 ? 12.013 0.880 -17.238 1.00 78.81 99 GLY A CA 1
ATOM 757 C C . GLY A 1 99 ? 11.669 -0.609 -17.295 1.00 78.81 99 GLY A C 1
ATOM 758 O O . GLY A 1 99 ? 10.622 -0.999 -16.777 1.00 78.81 99 GLY A O 1
ATOM 759 N N . GLU A 1 100 ? 12.535 -1.454 -17.863 1.00 83.44 100 GLU A N 1
ATOM 760 C CA . GLU A 1 100 ? 12.341 -2.899 -17.829 1.00 83.44 100 GLU A CA 1
ATOM 761 C C . GLU A 1 100 ? 12.594 -3.449 -16.415 1.00 83.44 100 GLU A C 1
ATOM 763 O O . GLU A 1 100 ? 13.500 -2.971 -15.725 1.00 83.44 100 GLU A O 1
ATOM 768 N N . PRO A 1 101 ? 11.824 -4.457 -15.956 1.00 85.06 101 PRO A N 1
ATOM 769 C CA . PRO A 1 101 ? 12.033 -5.078 -14.651 1.00 85.06 101 PRO A CA 1
ATOM 770 C C . PRO A 1 101 ? 13.452 -5.628 -14.498 1.00 85.06 101 PRO A C 1
ATOM 772 O O . PRO A 1 101 ? 14.030 -6.115 -15.466 1.00 85.06 101 PRO A O 1
ATOM 775 N N . CYS A 1 102 ? 13.994 -5.634 -13.287 1.00 85.31 102 CYS A N 1
ATOM 776 C CA . CYS A 1 102 ? 15.305 -6.212 -12.993 1.00 85.31 102 CYS A CA 1
ATOM 777 C C . CYS A 1 102 ? 15.353 -6.791 -11.577 1.00 85.31 102 CYS A C 1
ATOM 779 O O . CYS A 1 102 ? 14.615 -6.359 -10.690 1.00 85.31 102 CYS A O 1
ATOM 781 N N . HIS A 1 103 ? 16.244 -7.757 -11.361 1.00 86.88 103 HIS A N 1
ATOM 782 C CA . HIS A 1 103 ? 16.545 -8.305 -10.034 1.00 86.88 103 HIS A CA 1
ATOM 783 C C . HIS A 1 103 ? 17.969 -7.991 -9.576 1.00 86.88 103 HIS A C 1
ATOM 785 O O . HIS A 1 103 ? 18.232 -7.915 -8.377 1.00 86.88 103 HIS A O 1
ATOM 791 N N . ARG A 1 104 ? 18.889 -7.800 -10.524 1.00 85.94 104 ARG A N 1
ATOM 792 C CA . ARG A 1 104 ? 20.297 -7.471 -10.283 1.00 85.94 104 ARG A CA 1
ATOM 793 C C . ARG A 1 104 ? 20.728 -6.331 -11.186 1.00 85.94 104 ARG A C 1
ATOM 795 O O . ARG A 1 104 ? 20.218 -6.181 -12.292 1.00 85.94 104 ARG A O 1
ATOM 802 N N . GLU A 1 105 ? 21.706 -5.555 -10.736 1.00 87.81 105 GLU A N 1
ATOM 803 C CA . GLU A 1 105 ? 22.255 -4.432 -11.505 1.00 87.81 105 GLU A CA 1
ATOM 804 C C . GLU A 1 105 ? 22.789 -4.861 -12.876 1.00 87.81 105 GLU A C 1
ATOM 806 O O . GLU A 1 105 ? 22.576 -4.162 -13.860 1.00 87.81 105 GLU A O 1
ATOM 811 N N . GLU A 1 106 ? 23.406 -6.038 -12.960 1.00 89.44 106 GLU A N 1
ATOM 812 C CA . GLU A 1 106 ? 23.989 -6.611 -14.181 1.00 89.44 106 GLU A CA 1
ATOM 813 C C . GLU A 1 106 ? 22.968 -6.877 -15.292 1.00 89.44 106 GLU A C 1
ATOM 815 O O . GLU A 1 106 ? 23.338 -6.952 -16.462 1.00 89.44 106 GLU A O 1
ATOM 820 N N . GLU A 1 107 ? 21.689 -7.016 -14.935 1.00 87.19 107 GLU A N 1
ATOM 821 C CA . GLU A 1 107 ? 20.613 -7.217 -15.905 1.00 87.19 107 GLU A CA 1
ATOM 822 C C . GLU A 1 107 ? 20.343 -5.940 -16.704 1.00 87.19 107 GLU A C 1
ATOM 824 O O . GLU A 1 107 ? 19.877 -6.028 -17.835 1.00 87.19 107 GLU A O 1
ATOM 829 N N . CYS A 1 108 ? 20.674 -4.771 -16.152 1.00 89.31 108 CYS A N 1
ATOM 830 C CA . CYS A 1 108 ? 20.456 -3.471 -16.770 1.00 89.31 108 CYS A CA 1
ATOM 831 C C . CYS A 1 108 ? 21.673 -3.024 -17.574 1.00 89.31 108 CYS A C 1
ATOM 833 O O . CYS A 1 108 ? 22.799 -3.048 -17.074 1.00 89.31 108 CYS A O 1
ATOM 835 N N . CYS A 1 109 ? 21.466 -2.502 -18.785 1.00 89.75 109 CYS A N 1
ATOM 836 C CA . CYS A 1 109 ? 22.571 -1.945 -19.571 1.00 89.75 109 CYS A CA 1
ATOM 837 C C . CYS A 1 109 ? 23.246 -0.746 -18.884 1.00 89.75 109 CYS A C 1
ATOM 839 O O . CYS A 1 109 ? 24.441 -0.520 -19.058 1.00 89.75 109 CYS A O 1
ATOM 841 N N . SER A 1 110 ? 22.501 -0.003 -18.062 1.00 87.38 110 SER A N 1
ATOM 842 C CA . SER A 1 110 ? 23.022 1.075 -17.215 1.00 87.38 110 SER A CA 1
ATOM 843 C C . SER A 1 110 ? 23.775 0.581 -15.976 1.00 87.38 110 SER A C 1
ATOM 845 O O . SER A 1 110 ? 24.338 1.396 -15.248 1.00 87.38 110 SER A O 1
ATOM 847 N N . ARG A 1 111 ? 23.770 -0.733 -15.705 1.00 89.06 111 ARG A N 1
ATOM 848 C CA . ARG A 1 111 ? 24.204 -1.347 -14.441 1.00 89.06 111 ARG A CA 1
ATOM 849 C C . ARG A 1 111 ? 23.522 -0.765 -13.206 1.00 89.06 111 ARG A C 1
ATOM 851 O O . ARG A 1 111 ? 24.102 -0.707 -12.130 1.00 89.06 111 ARG A O 1
ATOM 858 N N . ARG A 1 112 ? 22.287 -0.287 -13.358 1.00 87.12 112 ARG A N 1
ATOM 859 C CA . ARG A 1 112 ? 21.521 0.327 -12.274 1.00 87.12 112 ARG A CA 1
ATOM 860 C C . ARG A 1 112 ? 20.119 -0.250 -12.240 1.00 87.12 112 ARG A C 1
ATOM 862 O O . ARG A 1 112 ? 19.236 0.210 -12.960 1.00 87.12 112 ARG A O 1
ATOM 869 N N . CYS A 1 113 ? 19.932 -1.238 -11.373 1.00 86.19 113 CYS A N 1
ATOM 870 C CA . CYS A 1 113 ? 18.626 -1.787 -11.046 1.00 86.19 113 CYS A CA 1
ATOM 871 C C . CYS A 1 113 ? 18.073 -1.034 -9.835 1.00 86.19 113 CYS A C 1
ATOM 873 O O . CYS A 1 113 ? 18.531 -1.231 -8.712 1.00 86.19 113 CYS A O 1
ATOM 875 N N . VAL A 1 114 ? 17.139 -0.114 -10.065 1.00 83.06 114 VAL A N 1
ATOM 876 C CA . VAL A 1 114 ? 16.600 0.758 -9.017 1.00 83.06 114 VAL A CA 1
ATOM 877 C C . VAL A 1 114 ? 15.198 0.324 -8.635 1.00 83.06 114 VAL A C 1
ATOM 879 O O . VAL A 1 114 ? 14.382 -0.024 -9.485 1.00 83.06 114 VAL A O 1
ATOM 882 N N . GLY A 1 115 ? 14.888 0.371 -7.346 1.00 74.19 115 GLY A N 1
ATOM 883 C CA . GLY A 1 115 ? 13.523 0.161 -6.896 1.00 74.19 115 GLY A CA 1
ATOM 884 C C . GLY A 1 115 ? 12.586 1.233 -7.460 1.00 74.19 115 GLY A C 1
ATOM 885 O O . GLY A 1 115 ? 12.886 2.426 -7.418 1.00 74.19 115 GLY A O 1
ATOM 886 N N . THR A 1 116 ? 11.437 0.809 -7.983 1.00 71.44 116 THR A N 1
ATOM 887 C CA . THR A 1 116 ? 10.314 1.709 -8.294 1.00 71.44 116 THR A CA 1
ATOM 888 C C . THR A 1 116 ? 9.889 2.498 -7.044 1.00 71.44 116 THR A C 1
ATOM 890 O O . THR A 1 116 ? 10.187 2.070 -5.931 1.00 71.44 116 THR A O 1
ATOM 893 N N . PRO A 1 117 ? 9.201 3.647 -7.166 1.00 65.06 117 PRO A N 1
ATOM 894 C CA . PRO A 1 117 ? 8.771 4.410 -5.996 1.00 65.06 117 PRO A CA 1
ATOM 895 C C . PRO A 1 117 ? 8.053 3.541 -4.950 1.00 65.06 117 PRO A C 1
ATOM 897 O O . PRO A 1 117 ? 7.233 2.687 -5.301 1.00 65.06 117 PRO A O 1
ATOM 900 N N . ALA A 1 118 ? 8.375 3.775 -3.671 1.00 61.88 118 ALA A N 1
ATOM 901 C CA . ALA A 1 118 ? 7.722 3.140 -2.530 1.00 61.88 118 ALA A CA 1
ATOM 902 C C . ALA A 1 118 ? 6.204 3.258 -2.675 1.00 61.88 118 ALA A C 1
ATOM 904 O O . ALA A 1 118 ? 5.676 4.341 -2.921 1.00 61.88 118 ALA A O 1
ATOM 905 N N . ARG A 1 119 ? 5.499 2.133 -2.572 1.00 78.06 119 ARG A N 1
ATOM 906 C CA . ARG A 1 119 ? 4.096 2.085 -2.992 1.00 78.06 119 ARG A CA 1
ATOM 907 C C . ARG A 1 119 ? 3.144 2.572 -1.919 1.00 78.06 119 ARG A C 1
ATOM 909 O O . ARG A 1 119 ? 2.104 3.117 -2.273 1.00 78.06 119 ARG A O 1
ATOM 916 N N . TRP A 1 120 ? 3.487 2.401 -0.644 1.00 91.25 120 TRP A N 1
ATOM 917 C CA . TRP A 1 120 ? 2.702 2.924 0.467 1.00 91.25 120 TRP A CA 1
ATOM 918 C C . TRP A 1 120 ? 3.024 4.394 0.698 1.00 91.25 120 TRP A C 1
ATOM 920 O O . TRP A 1 120 ? 4.169 4.765 0.935 1.00 91.25 120 TRP A O 1
ATOM 930 N N . TYR A 1 121 ? 1.992 5.226 0.683 1.00 92.56 121 TYR A N 1
ATOM 931 C CA . TYR A 1 121 ? 2.071 6.642 1.006 1.00 92.56 121 TYR A CA 1
ATOM 932 C C . TYR A 1 121 ? 1.199 6.936 2.207 1.00 92.56 121 TYR A C 1
ATOM 934 O O . TYR A 1 121 ? 0.071 6.450 2.301 1.00 92.56 121 TYR A O 1
ATOM 942 N N . ASN A 1 122 ? 1.675 7.796 3.096 1.00 94.62 122 ASN A N 1
ATOM 943 C CA . ASN A 1 122 ? 0.801 8.408 4.075 1.00 94.62 122 ASN A CA 1
ATOM 944 C C . ASN A 1 122 ? -0.097 9.415 3.345 1.00 94.62 122 ASN A C 1
ATOM 946 O O . ASN A 1 122 ? 0.364 10.457 2.883 1.00 94.62 122 ASN A O 1
ATOM 950 N N . LEU A 1 123 ? -1.392 9.112 3.241 1.00 93.50 123 LEU A N 1
ATOM 951 C CA . LEU A 1 123 ? -2.331 9.914 2.452 1.00 93.50 123 LEU A CA 1
ATOM 952 C C . LEU A 1 123 ? -2.601 11.297 3.053 1.00 93.50 123 LEU A C 1
ATOM 954 O O . LEU A 1 123 ? -3.132 12.160 2.363 1.00 93.50 123 LEU A O 1
ATOM 958 N N . LYS A 1 124 ? -2.225 11.532 4.316 1.00 92.56 124 LYS A N 1
ATOM 959 C CA . LYS A 1 124 ? -2.314 12.861 4.933 1.00 92.56 124 LYS A CA 1
ATOM 960 C C . LYS A 1 124 ? -1.123 13.742 4.580 1.00 92.56 124 LYS A C 1
ATOM 962 O O . LYS A 1 124 ? -1.300 14.937 4.390 1.00 92.56 124 LYS A O 1
ATOM 967 N N . SER A 1 125 ? 0.084 13.176 4.544 1.00 92.31 125 SER A N 1
ATOM 968 C CA . SER A 1 125 ? 1.311 13.940 4.278 1.00 92.31 125 SER A CA 1
ATOM 969 C C . SER A 1 125 ? 1.740 13.914 2.811 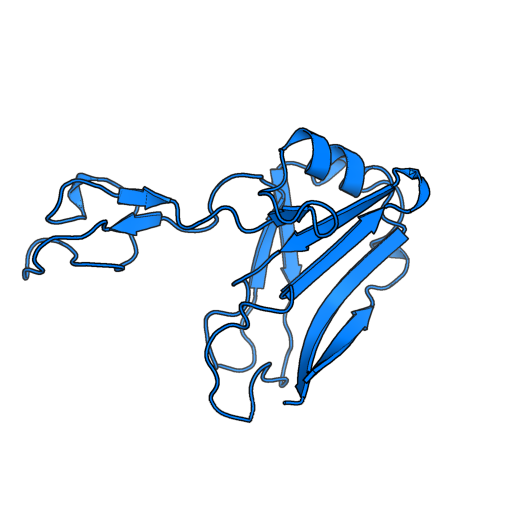1.00 92.31 125 SER A C 1
ATOM 971 O O . SER A 1 125 ? 2.573 14.723 2.414 1.00 92.31 125 SER A O 1
ATOM 973 N N . GLY A 1 126 ? 1.227 12.968 2.020 1.00 89.62 126 GLY A N 1
ATOM 974 C CA . GLY A 1 126 ? 1.644 12.712 0.641 1.00 89.62 126 GLY A CA 1
ATOM 975 C C . GLY A 1 126 ? 3.029 12.068 0.511 1.00 89.62 126 GLY A C 1
ATOM 976 O O . GLY A 1 126 ? 3.481 11.822 -0.604 1.00 89.62 126 GLY A O 1
ATOM 977 N N . LYS A 1 127 ? 3.714 11.789 1.627 1.00 90.50 127 LYS A N 1
ATOM 978 C CA . LYS A 1 127 ? 5.067 11.220 1.634 1.00 90.50 127 LYS A CA 1
ATOM 979 C C . LYS A 1 127 ? 5.029 9.689 1.610 1.00 90.50 127 LYS A C 1
ATOM 981 O O . LYS A 1 127 ? 4.050 9.112 2.095 1.00 90.50 127 LYS A O 1
ATOM 986 N N . PRO A 1 128 ? 6.087 9.032 1.097 1.00 90.69 128 PRO A N 1
ATOM 987 C CA . PRO A 1 128 ? 6.282 7.601 1.289 1.00 90.69 128 PRO A CA 1
ATOM 988 C C . PRO A 1 128 ? 6.132 7.221 2.762 1.00 90.69 128 PRO A C 1
ATOM 990 O O . PRO A 1 128 ? 6.664 7.905 3.640 1.00 90.69 128 PRO A O 1
ATOM 993 N N . ALA A 1 129 ? 5.373 6.164 3.019 1.00 93.31 129 ALA A N 1
ATOM 994 C CA . ALA A 1 129 ? 5.163 5.643 4.354 1.00 93.31 129 ALA A CA 1
ATOM 995 C C . ALA A 1 129 ? 6.439 4.966 4.852 1.00 93.31 129 ALA A C 1
ATOM 997 O O . ALA A 1 129 ? 7.121 4.257 4.116 1.00 93.31 129 ALA A O 1
ATOM 998 N N . THR A 1 130 ? 6.739 5.154 6.128 1.00 92.81 130 THR A N 1
ATOM 999 C CA . THR A 1 130 ? 7.808 4.426 6.808 1.00 92.81 130 THR A CA 1
ATOM 1000 C C . THR A 1 130 ? 7.335 3.044 7.256 1.00 92.81 130 THR A C 1
ATOM 1002 O O . THR A 1 130 ? 6.150 2.808 7.500 1.00 92.81 130 THR A O 1
ATOM 1005 N N . ASN A 1 131 ? 8.288 2.142 7.470 1.00 91.75 131 ASN A N 1
ATOM 1006 C CA . ASN A 1 131 ? 8.053 0.830 8.074 1.00 91.75 131 ASN A CA 1
ATOM 1007 C C . ASN A 1 131 ? 7.333 0.919 9.436 1.00 91.75 131 ASN A C 1
ATOM 1009 O O . ASN A 1 131 ? 6.416 0.153 9.727 1.00 91.75 131 ASN A O 1
ATOM 1013 N N . MET A 1 132 ? 7.668 1.933 10.238 1.00 93.81 132 MET A N 1
ATOM 1014 C CA . MET A 1 132 ? 6.990 2.208 11.506 1.00 93.81 132 MET A CA 1
ATOM 1015 C C . MET A 1 132 ? 5.529 2.643 11.313 1.00 93.81 132 MET A C 1
ATOM 1017 O O . MET A 1 132 ? 4.664 2.255 12.098 1.00 93.81 132 MET A O 1
ATOM 1021 N N . GLU A 1 133 ? 5.225 3.441 10.286 1.00 95.06 133 GLU A N 1
ATOM 1022 C CA . GLU A 1 133 ? 3.842 3.816 9.971 1.00 95.06 133 GLU A CA 1
ATOM 1023 C C . GLU A 1 133 ? 3.022 2.620 9.492 1.00 95.06 133 GLU A C 1
ATOM 1025 O O . GLU A 1 133 ? 1.861 2.507 9.885 1.00 95.06 133 GLU A O 1
ATOM 1030 N N . LEU A 1 134 ? 3.619 1.718 8.707 1.00 94.88 134 LEU A N 1
ATOM 1031 C CA . LEU A 1 134 ? 2.997 0.456 8.304 1.00 94.88 134 LEU A CA 1
ATOM 1032 C C . LEU A 1 134 ? 2.666 -0.414 9.515 1.00 94.88 134 LEU A C 1
ATOM 1034 O O . LEU A 1 134 ? 1.507 -0.778 9.698 1.00 94.88 134 LEU A O 1
ATOM 1038 N N . LEU A 1 135 ? 3.638 -0.669 10.394 1.00 95.75 135 LEU A N 1
ATOM 1039 C CA . LEU A 1 135 ? 3.406 -1.430 11.622 1.00 95.75 135 LEU A CA 1
ATOM 1040 C C . LEU A 1 135 ? 2.317 -0.781 12.494 1.00 95.75 135 LEU A C 1
ATOM 1042 O O . LEU A 1 135 ? 1.410 -1.450 12.991 1.00 95.75 135 LEU A O 1
ATOM 1046 N N . LYS A 1 136 ? 2.355 0.550 12.631 1.00 96.62 136 LYS A N 1
ATOM 1047 C CA . LYS A 1 136 ? 1.342 1.311 13.369 1.00 96.62 136 LYS A CA 1
ATOM 1048 C C . LYS A 1 136 ? -0.043 1.175 12.735 1.00 96.62 136 LYS A C 1
ATOM 1050 O O . LYS A 1 136 ? -1.016 1.020 13.470 1.00 96.62 136 LYS A O 1
ATOM 1055 N N . ALA A 1 137 ? -0.143 1.219 11.409 1.00 96.56 137 ALA A N 1
ATOM 1056 C CA . ALA A 1 137 ? -1.393 1.018 10.688 1.00 96.56 137 ALA A CA 1
ATOM 1057 C C . ALA A 1 137 ? -1.941 -0.408 10.876 1.00 96.56 137 ALA A C 1
ATOM 1059 O O . ALA A 1 137 ? -3.117 -0.559 11.206 1.00 96.56 137 ALA A O 1
ATOM 1060 N N . LEU A 1 138 ? -1.088 -1.430 10.755 1.00 97.00 138 LEU A N 1
ATOM 1061 C CA . LEU A 1 138 ? -1.468 -2.835 10.926 1.00 97.00 138 LEU A CA 1
ATOM 1062 C C . LEU A 1 138 ? -1.905 -3.162 12.360 1.00 97.00 138 LEU A C 1
ATOM 1064 O O . LEU A 1 138 ? -2.796 -3.978 12.543 1.00 97.00 138 LEU A O 1
ATOM 1068 N N . SER A 1 139 ? -1.359 -2.488 13.377 1.00 97.69 139 SER A N 1
ATOM 1069 C CA . SER A 1 139 ? -1.725 -2.735 14.785 1.00 97.69 139 SER A CA 1
ATOM 1070 C C . SER A 1 139 ? -3.168 -2.365 15.167 1.00 97.69 139 SER A C 1
ATOM 1072 O O . SER A 1 139 ? -3.600 -2.642 16.284 1.00 97.69 139 SER A O 1
ATOM 1074 N N . ALA A 1 140 ? -3.903 -1.656 14.303 1.00 97.88 140 ALA A N 1
ATOM 1075 C CA . ALA A 1 140 ? -5.261 -1.203 14.606 1.00 97.88 140 ALA A CA 1
ATOM 1076 C C . ALA A 1 140 ? -6.057 -0.850 13.340 1.00 97.88 140 ALA A C 1
ATOM 1078 O O . ALA A 1 140 ? -6.614 0.252 13.231 1.00 97.88 140 ALA A O 1
ATOM 1079 N N . ILE A 1 141 ? -6.100 -1.766 12.374 1.00 98.00 141 ILE A N 1
ATOM 1080 C CA . ILE A 1 141 ? -6.839 -1.573 11.127 1.00 98.00 141 ILE A CA 1
ATOM 1081 C C . ILE A 1 141 ? -8.319 -1.360 11.450 1.00 98.00 141 ILE A C 1
ATOM 1083 O O . ILE A 1 141 ? -8.996 -2.204 12.029 1.00 98.00 141 ILE A O 1
ATOM 1087 N N . SER A 1 142 ? -8.832 -0.206 11.052 1.00 98.00 142 SER A N 1
ATOM 1088 C CA . SER A 1 142 ? -10.241 0.178 11.178 1.00 98.00 142 SER A CA 1
ATOM 1089 C C . SER A 1 142 ? -10.989 0.129 9.847 1.00 98.00 142 SER A C 1
ATOM 1091 O O . SER A 1 142 ? -12.208 -0.006 9.842 1.00 98.00 142 SER A O 1
ATOM 1093 N N . ALA A 1 143 ? -10.270 0.221 8.727 1.00 97.81 143 ALA A N 1
ATOM 1094 C CA . ALA A 1 143 ? -10.785 -0.094 7.404 1.00 97.81 143 ALA A CA 1
ATOM 1095 C C . ALA A 1 143 ? -9.634 -0.540 6.499 1.00 97.81 143 ALA A C 1
ATOM 1097 O O . ALA A 1 143 ? -8.569 0.078 6.498 1.00 97.81 143 ALA A O 1
ATOM 1098 N N . LEU A 1 144 ? -9.884 -1.577 5.706 1.00 97.00 144 LEU A N 1
ATOM 1099 C CA . LEU A 1 144 ? -9.050 -1.985 4.583 1.00 97.00 144 LEU A CA 1
ATOM 1100 C C . LEU A 1 144 ? -9.910 -1.885 3.325 1.00 97.00 144 LEU A C 1
ATOM 1102 O O . LEU A 1 144 ? -11.009 -2.442 3.276 1.00 97.00 144 LEU A O 1
ATOM 1106 N N . LYS A 1 145 ? -9.440 -1.127 2.338 1.00 95.38 145 LYS A N 1
ATOM 1107 C CA . LYS A 1 145 ? -10.196 -0.806 1.129 1.00 95.38 145 LYS A CA 1
ATOM 1108 C C . LYS A 1 145 ? -9.376 -1.141 -0.104 1.00 95.38 145 LYS A C 1
ATOM 1110 O O . LYS A 1 145 ? -8.197 -0.809 -0.147 1.00 95.38 145 LYS A O 1
ATOM 1115 N N . ILE A 1 146 ? -10.007 -1.739 -1.106 1.00 91.94 146 ILE A N 1
ATOM 1116 C CA . ILE A 1 146 ? -9.398 -2.045 -2.405 1.00 91.94 146 ILE A CA 1
ATOM 1117 C C . ILE A 1 146 ? -10.181 -1.278 -3.464 1.00 91.94 146 ILE A C 1
ATOM 1119 O O . ILE A 1 146 ? -11.407 -1.361 -3.502 1.00 91.94 146 ILE A O 1
ATOM 1123 N N . ARG A 1 147 ? -9.505 -0.489 -4.298 1.00 88.44 147 ARG A N 1
ATOM 1124 C CA . ARG A 1 147 ? -10.159 0.319 -5.325 1.00 88.44 147 ARG A CA 1
ATOM 1125 C C . ARG A 1 147 ? -10.817 -0.600 -6.344 1.00 88.44 147 ARG A C 1
ATOM 1127 O O . ARG A 1 147 ? -10.169 -1.484 -6.892 1.00 88.44 147 ARG A O 1
ATOM 1134 N N . GLY A 1 148 ? -12.097 -0.364 -6.598 1.00 82.38 148 GLY A N 1
ATOM 1135 C CA . GLY A 1 148 ? -12.833 -1.074 -7.637 1.00 82.38 148 GLY A CA 1
ATOM 1136 C C . GLY A 1 148 ? -12.882 -0.323 -8.964 1.00 82.38 148 GLY A C 1
ATOM 1137 O O . GLY A 1 148 ? -12.944 -0.943 -10.017 1.00 82.38 148 GLY A O 1
ATOM 1138 N N . GLY A 1 149 ? -12.787 1.008 -8.928 1.00 77.81 149 GLY A N 1
ATOM 1139 C CA . GLY A 1 149 ? -12.727 1.843 -10.123 1.00 77.81 149 GLY A CA 1
ATOM 1140 C C . GLY A 1 149 ? -12.709 3.331 -9.789 1.00 77.81 149 GLY A C 1
ATOM 1141 O O . GLY A 1 149 ? -12.743 3.726 -8.620 1.00 77.81 149 GLY A O 1
ATOM 1142 N N . HIS A 1 150 ? -12.646 4.159 -10.826 1.00 74.00 150 HIS A N 1
ATOM 1143 C CA . HIS A 1 150 ? -12.775 5.608 -10.717 1.00 74.00 150 HIS A CA 1
ATOM 1144 C C . HIS A 1 150 ? -13.527 6.162 -11.926 1.00 74.00 150 HIS A C 1
ATOM 1146 O O . HIS A 1 150 ? -13.406 5.628 -13.026 1.00 74.00 150 HIS A O 1
ATOM 1152 N N . TYR A 1 151 ? -14.318 7.204 -11.694 1.00 66.88 151 TYR A N 1
ATOM 1153 C CA . TYR A 1 151 ? -15.005 7.955 -12.735 1.00 66.88 151 TYR A CA 1
ATOM 1154 C C . TYR A 1 151 ? -14.229 9.246 -13.018 1.00 66.88 151 TYR A C 1
ATOM 1156 O O . TYR A 1 151 ? -13.894 9.930 -12.037 1.00 66.88 151 TYR A O 1
ATOM 1164 N N . PRO A 1 152 ? -13.966 9.575 -14.299 1.00 59.75 152 PRO A N 1
ATOM 1165 C CA . PRO A 1 152 ? -13.479 10.898 -14.688 1.00 59.75 152 PRO A CA 1
ATOM 1166 C C . PRO A 1 152 ? -14.458 12.010 -14.264 1.00 59.75 152 PRO A C 1
ATOM 1168 O O . PRO A 1 152 ? -15.633 11.711 -13.950 1.00 59.75 152 PRO A O 1
#

Radius of gyration: 16.76 Å; chains: 1; bounding box: 39×27×44 Å

InterPro domains:
  IPR000034 Laminin IV [PF00052] (5-82)
  IPR000034 Laminin IV [PS51115] (1-152)

Organism: NCBI:txid233186

Foldseek 3Di:
DDWDWDWDDPVQFAAQLVCQQHKDKDAPAQAFQDPPPDAWDPPAAQKWFDQVVLRFIKGFGPQDHDRDHGDMTIGGLALFAPFWAADADDDDPQAHHGRHTDDALNNHNNSDTGGDHRGIARPVVRHRDHSVSSSSRNNGGPIMIGIRYDDD

Sequence (152 aa):
DLAWYFAAPQKFLGDQSSFYHGSLEFNLGHFMFDTTGGGPSTQYADVIIEAKSKKVVLGAKHVFQSKQAGVNYVVPFSADPFTSVCLSGNFSARCRGDGEPCHREEECCSRRCVGTPARWYNLKSGKPATNMELLKALS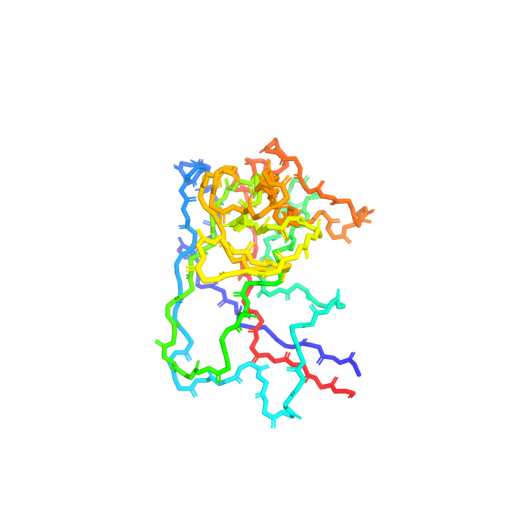AISALKIRGGHYP

Secondary structure (DSSP, 8-state):
-EEEEEEPPGGG-B--GGGTTSEEEEE-TT--S-SS---S-SSS-SEEEEEGGGTEEEEE-S------TTPEEEEESSSS-S-EEE-S---BTTBB-TT-B-SSGGGBTTS-EEEPPPSEEETTT-SBPPHHHHHHHHTTBSEEEEEEEEE-